Protein AF-A0A965EVU0-F1 (afdb_monomer)

Structure (mmCIF, N/CA/C/O backbone):
data_AF-A0A965EVU0-F1
#
_entry.id   AF-A0A965EVU0-F1
#
loop_
_atom_site.group_PDB
_atom_site.id
_atom_site.type_symbol
_atom_site.label_atom_id
_atom_site.label_alt_id
_atom_site.label_comp_id
_atom_site.label_asym_id
_atom_site.label_entity_id
_atom_site.label_seq_id
_atom_site.pdbx_PDB_ins_code
_atom_site.Cartn_x
_atom_site.Cartn_y
_atom_site.Cartn_z
_atom_site.occupancy
_atom_site.B_iso_or_equiv
_atom_site.auth_seq_id
_atom_site.auth_comp_id
_atom_site.auth_asym_id
_atom_site.auth_atom_id
_atom_site.pdbx_PDB_model_num
ATOM 1 N N . MET A 1 1 ? 8.680 0.358 -25.147 1.00 57.09 1 MET A N 1
ATOM 2 C CA . MET A 1 1 ? 9.319 0.702 -23.858 1.00 57.09 1 MET A CA 1
ATOM 3 C C . MET A 1 1 ? 8.740 1.937 -23.162 1.00 57.09 1 MET A C 1
ATOM 5 O O . MET A 1 1 ? 8.337 1.799 -22.020 1.00 57.09 1 MET A O 1
ATOM 9 N N . GLY A 1 2 ? 8.671 3.138 -23.761 1.00 71.25 2 GLY A N 1
ATOM 10 C CA . GLY A 1 2 ? 8.179 4.331 -23.032 1.00 71.25 2 GLY A CA 1
ATOM 11 C C . GLY A 1 2 ? 6.674 4.339 -22.702 1.00 71.25 2 GLY A C 1
ATOM 12 O O . GLY A 1 2 ? 6.294 4.739 -21.607 1.00 71.25 2 GLY A O 1
ATOM 13 N N . LYS A 1 3 ? 5.829 3.875 -23.633 1.00 76.81 3 LYS A N 1
ATOM 14 C CA . LYS A 1 3 ? 4.361 3.873 -23.483 1.00 76.81 3 LYS A CA 1
ATOM 15 C C . LYS A 1 3 ? 3.854 2.788 -22.531 1.00 76.81 3 LYS A C 1
ATOM 17 O O . LYS A 1 3 ? 3.084 3.097 -21.637 1.00 76.81 3 LYS A O 1
ATOM 22 N N . GLU A 1 4 ? 4.369 1.565 -22.648 1.00 78.50 4 GLU A N 1
ATOM 23 C CA . GLU A 1 4 ? 4.006 0.447 -21.756 1.00 78.50 4 GLU A CA 1
ATOM 24 C C . GLU A 1 4 ? 4.299 0.787 -20.287 1.00 78.50 4 GLU A C 1
ATOM 26 O O . GLU A 1 4 ? 3.474 0.559 -19.410 1.00 78.50 4 GLU A O 1
ATOM 31 N N . LYS A 1 5 ? 5.436 1.445 -20.013 1.00 81.38 5 LYS A N 1
ATOM 32 C CA . LYS A 1 5 ? 5.774 1.918 -18.664 1.00 81.38 5 LYS A CA 1
ATOM 33 C C . LYS A 1 5 ? 4.815 3.003 -18.160 1.00 81.38 5 LYS A C 1
ATOM 35 O O . LYS A 1 5 ? 4.541 3.069 -16.967 1.00 81.38 5 LYS A O 1
ATOM 40 N N . GLN A 1 6 ? 4.331 3.882 -19.038 1.00 86.69 6 GLN A N 1
ATOM 41 C CA . GLN A 1 6 ? 3.345 4.900 -18.665 1.00 86.69 6 GLN A CA 1
ATOM 42 C C . GLN A 1 6 ? 1.997 4.265 -18.332 1.00 86.69 6 GLN A C 1
ATOM 4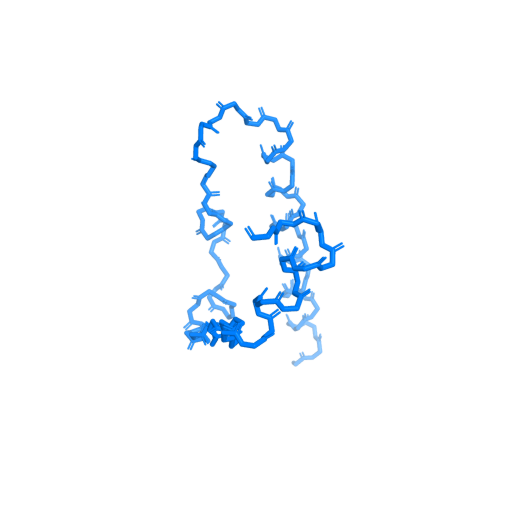4 O O . GLN A 1 6 ? 1.431 4.583 -17.293 1.00 86.69 6 GLN A O 1
ATOM 49 N N . GLU A 1 7 ? 1.528 3.337 -19.162 1.00 87.50 7 GLU A N 1
ATOM 50 C CA . GLU A 1 7 ? 0.279 2.608 -18.934 1.00 87.50 7 GLU A CA 1
ATOM 51 C C . GLU A 1 7 ? 0.332 1.822 -17.622 1.00 87.50 7 GLU A C 1
ATOM 53 O O . GLU A 1 7 ? -0.577 1.948 -16.804 1.00 87.50 7 GLU A O 1
ATOM 58 N N . LEU A 1 8 ? 1.432 1.110 -17.356 1.00 87.19 8 LEU A N 1
ATOM 59 C CA . LEU A 1 8 ? 1.632 0.398 -16.092 1.00 87.19 8 LEU A CA 1
ATOM 60 C C . LEU A 1 8 ? 1.525 1.331 -14.873 1.00 87.19 8 LEU A C 1
ATOM 62 O O . LEU A 1 8 ? 0.871 1.006 -13.881 1.00 87.19 8 LEU A O 1
ATOM 66 N N . ASN A 1 9 ? 2.125 2.522 -14.957 1.00 88.44 9 ASN A N 1
ATOM 67 C CA . ASN A 1 9 ? 2.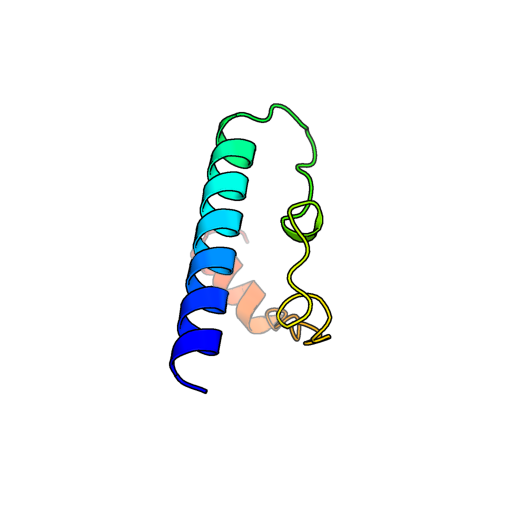052 3.519 -13.889 1.00 88.44 9 ASN A CA 1
ATOM 68 C C . ASN A 1 9 ? 0.627 4.050 -13.681 1.00 88.44 9 ASN A C 1
ATOM 70 O O . ASN A 1 9 ? 0.236 4.299 -12.541 1.00 88.44 9 ASN A O 1
ATOM 74 N N . GLU A 1 10 ? -0.155 4.229 -14.749 1.00 92.94 10 GLU A N 1
ATOM 75 C CA . GLU A 1 10 ? -1.558 4.644 -14.632 1.00 92.94 10 GLU A CA 1
ATOM 76 C C . GLU A 1 10 ? -2.432 3.550 -14.012 1.00 92.94 10 GLU A C 1
ATOM 78 O O . GLU A 1 10 ? -3.273 3.838 -13.153 1.00 92.94 10 GLU A O 1
ATOM 83 N N . TRP A 1 11 ? -2.190 2.286 -14.363 1.00 91.25 11 TRP A N 1
ATOM 84 C CA . TRP A 1 11 ? -2.857 1.148 -13.729 1.00 91.25 11 TRP A CA 1
ATOM 85 C C . TRP A 1 11 ? -2.530 1.063 -12.234 1.00 91.25 11 TRP A C 1
ATOM 87 O O . TRP A 1 11 ? -3.440 0.942 -11.409 1.00 91.25 11 TRP A O 1
ATOM 97 N N . ALA A 1 12 ? -1.259 1.237 -11.864 1.00 91.00 12 ALA A N 1
ATOM 98 C CA . ALA A 1 12 ? -0.828 1.283 -10.469 1.00 91.00 12 ALA A CA 1
ATOM 99 C C . ALA A 1 12 ? -1.470 2.450 -9.695 1.00 91.00 12 ALA A C 1
ATOM 101 O O . ALA A 1 12 ? -1.976 2.262 -8.586 1.00 91.00 12 ALA A O 1
ATOM 102 N N . ARG A 1 13 ? -1.513 3.653 -10.288 1.00 92.81 13 ARG A N 1
ATOM 103 C CA . ARG A 1 13 ? -2.186 4.826 -9.701 1.00 92.81 13 ARG A CA 1
ATOM 104 C C . ARG A 1 13 ? -3.672 4.573 -9.467 1.00 92.81 13 ARG A C 1
ATOM 106 O O . ARG A 1 13 ? -4.178 4.864 -8.384 1.00 92.81 13 ARG A O 1
ATOM 113 N N . THR A 1 14 ? -4.353 4.008 -10.459 1.00 94.88 14 THR A N 1
ATOM 114 C CA . THR A 1 14 ? -5.786 3.700 -10.387 1.00 94.88 14 THR A CA 1
ATOM 115 C C . THR A 1 14 ? -6.077 2.687 -9.280 1.00 94.88 14 THR A C 1
ATOM 117 O O . THR A 1 14 ? -6.988 2.897 -8.476 1.00 94.88 14 THR A O 1
ATOM 120 N N . ARG A 1 15 ? -5.260 1.631 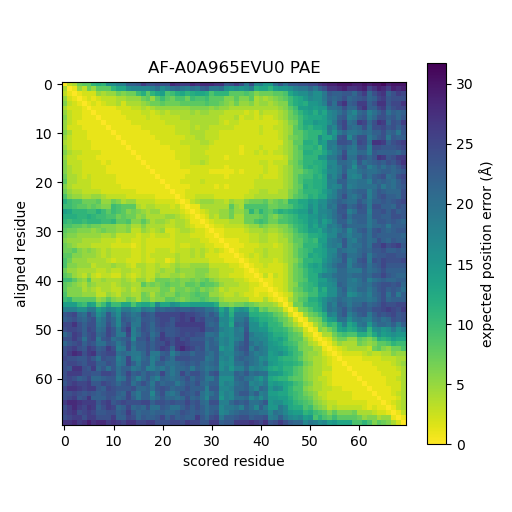-9.171 1.00 94.38 15 ARG A N 1
ATOM 121 C CA . ARG A 1 15 ? -5.352 0.638 -8.091 1.00 94.38 15 ARG A CA 1
ATOM 122 C C . ARG A 1 15 ? -5.164 1.266 -6.711 1.00 94.38 15 ARG A C 1
ATOM 124 O O . ARG A 1 15 ? -5.963 1.009 -5.814 1.00 94.38 15 ARG A O 1
ATOM 131 N N . ASN A 1 16 ? -4.154 2.120 -6.552 1.00 93.38 16 ASN A N 1
ATOM 132 C CA . ASN A 1 16 ? -3.896 2.819 -5.292 1.00 93.38 16 ASN A CA 1
ATOM 133 C C . ASN A 1 16 ? -5.070 3.717 -4.891 1.00 93.38 16 ASN A C 1
ATOM 135 O O . ASN A 1 16 ? -5.475 3.716 -3.730 1.00 93.38 16 ASN A O 1
ATOM 139 N N . LEU A 1 17 ? -5.651 4.448 -5.845 1.00 94.31 17 LEU A N 1
ATOM 140 C CA . LEU A 1 17 ? -6.813 5.294 -5.584 1.00 94.31 17 LEU A CA 1
ATOM 141 C C . LEU A 1 17 ? -8.019 4.464 -5.124 1.00 94.31 17 LEU A C 1
ATOM 143 O O . LEU A 1 17 ? -8.647 4.802 -4.122 1.00 94.31 17 LEU A O 1
ATOM 147 N N . ALA A 1 18 ? -8.307 3.353 -5.806 1.00 93.62 18 ALA A N 1
ATOM 148 C CA . ALA A 1 18 ? -9.377 2.438 -5.415 1.00 93.62 18 ALA A CA 1
ATOM 149 C C . ALA A 1 18 ? -9.155 1.863 -4.005 1.00 93.62 18 ALA A C 1
ATOM 151 O O . ALA A 1 18 ? -10.092 1.793 -3.209 1.00 93.62 18 ALA A O 1
ATOM 152 N N . TYR A 1 19 ? -7.911 1.512 -3.672 1.00 94.50 19 TYR A N 1
ATOM 153 C CA . TYR A 1 19 ? -7.558 0.996 -2.354 1.00 94.50 19 TYR A CA 1
ATOM 154 C C . TYR A 1 19 ? -7.724 2.044 -1.245 1.00 94.50 19 TYR A C 1
ATOM 156 O O . TYR A 1 19 ? -8.280 1.737 -0.194 1.00 94.50 19 TYR A O 1
ATOM 164 N N . ILE A 1 20 ? -7.331 3.299 -1.489 1.00 93.06 20 ILE A N 1
ATOM 165 C CA . ILE A 1 20 ? -7.538 4.411 -0.546 1.00 93.06 20 ILE A CA 1
ATOM 166 C C . ILE A 1 20 ? -9.031 4.638 -0.289 1.00 93.06 20 ILE A C 1
ATOM 168 O O . ILE A 1 20 ? -9.437 4.799 0.860 1.00 93.06 20 ILE A O 1
ATOM 172 N N . VAL A 1 21 ? -9.855 4.622 -1.342 1.00 93.88 21 VAL A N 1
ATOM 173 C CA . VAL A 1 21 ? -11.316 4.756 -1.220 1.00 93.88 21 VAL A CA 1
ATOM 174 C C . VAL A 1 21 ? -11.917 3.591 -0.430 1.00 93.88 21 VAL A C 1
ATOM 176 O O . VAL A 1 21 ? -12.811 3.790 0.389 1.00 93.88 21 VAL A O 1
ATOM 179 N N . TYR A 1 22 ? -11.420 2.373 -0.629 1.00 94.25 22 TYR A N 1
ATOM 180 C CA . TYR A 1 22 ? -11.835 1.224 0.171 1.00 94.25 22 TYR A CA 1
ATOM 181 C C . TYR A 1 22 ? -11.442 1.379 1.644 1.00 94.25 22 TYR A C 1
ATOM 183 O O . TYR A 1 22 ? -12.293 1.219 2.514 1.00 94.25 22 TYR A O 1
ATOM 191 N N . LEU A 1 23 ? -10.194 1.753 1.943 1.00 92.81 23 LEU A N 1
ATOM 192 C CA . LEU A 1 23 ? -9.740 1.955 3.322 1.00 92.81 23 LEU A CA 1
ATOM 193 C C . LEU A 1 23 ? -10.504 3.072 4.040 1.00 92.81 23 LEU A C 1
ATOM 195 O O . LEU A 1 23 ? -10.731 2.973 5.242 1.00 92.81 23 LEU A O 1
ATOM 199 N N . SER A 1 24 ? -10.922 4.116 3.322 1.00 91.38 24 SER A N 1
ATOM 200 C CA . SER A 1 24 ? -11.700 5.215 3.903 1.00 91.38 24 SER A CA 1
ATOM 201 C C . 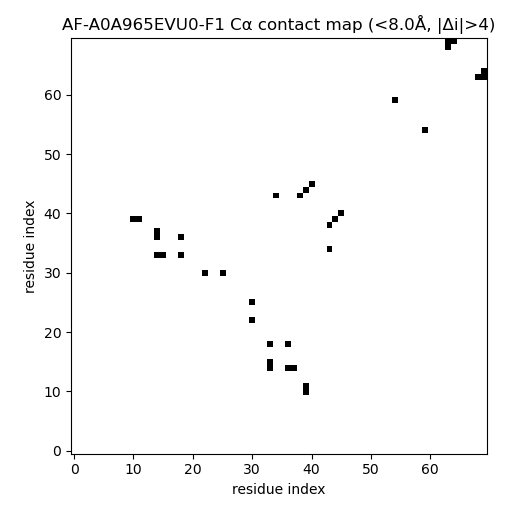SER A 1 24 ? -13.180 4.886 4.116 1.00 91.38 24 SER A C 1
ATOM 203 O O . SER A 1 24 ? -13.856 5.606 4.849 1.00 91.38 24 SER A O 1
ATOM 205 N N . SER A 1 25 ? -13.689 3.816 3.496 1.00 89.56 25 SER A N 1
ATOM 206 C CA . SER A 1 25 ? -15.104 3.424 3.553 1.00 89.56 25 SER A CA 1
ATOM 207 C C . SER A 1 25 ? -15.364 2.091 4.258 1.00 89.56 25 SER A C 1
ATOM 209 O O . SER A 1 25 ? -16.507 1.802 4.615 1.00 89.56 25 SER A O 1
ATOM 211 N N . THR A 1 26 ? -14.335 1.271 4.479 1.00 89.38 26 THR A N 1
ATOM 212 C CA . THR A 1 26 ? -14.480 -0.050 5.093 1.00 89.38 26 THR A CA 1
ATOM 213 C C . THR A 1 26 ? -14.620 0.026 6.615 1.00 89.38 26 THR A C 1
ATOM 215 O O . THR A 1 26 ? -13.914 0.769 7.291 1.00 89.38 26 THR A O 1
ATOM 218 N N . ALA A 1 27 ? -15.515 -0.796 7.167 1.00 89.38 27 ALA A N 1
ATOM 219 C CA . ALA A 1 27 ? -15.643 -1.040 8.607 1.00 89.38 27 ALA A CA 1
ATOM 220 C C . ALA A 1 27 ? -15.028 -2.393 9.025 1.00 89.38 27 ALA A C 1
ATOM 222 O O . ALA A 1 27 ? -15.258 -2.880 10.135 1.00 89.38 27 ALA A O 1
ATOM 223 N N . GLU A 1 28 ? -14.284 -3.045 8.125 1.00 89.50 28 GLU A N 1
ATOM 224 C CA . GLU A 1 28 ? -13.637 -4.328 8.396 1.00 89.50 28 GLU A CA 1
ATOM 225 C C . GLU A 1 28 ? -12.548 -4.175 9.473 1.00 89.50 28 GLU A C 1
ATOM 227 O O . GLU A 1 28 ? -11.675 -3.315 9.378 1.00 89.50 28 GLU A O 1
ATOM 232 N N . LYS A 1 29 ? -12.567 -5.046 10.495 1.00 85.19 29 LYS A N 1
ATOM 233 C CA . LYS A 1 29 ? -11.552 -5.058 11.573 1.00 85.19 29 LYS A CA 1
ATOM 234 C C . LYS A 1 29 ? -10.132 -5.295 11.051 1.00 85.19 29 LYS A C 1
ATOM 236 O O . LYS A 1 29 ? -9.171 -4.814 11.640 1.00 85.19 29 LYS A O 1
ATOM 241 N N . THR A 1 30 ? -10.018 -6.053 9.967 1.00 89.81 30 THR A N 1
ATOM 242 C CA . THR A 1 30 ? -8.776 -6.326 9.240 1.00 89.81 30 THR A CA 1
ATOM 243 C C . THR A 1 30 ? -9.042 -6.068 7.766 1.00 89.81 30 THR A C 1
ATOM 245 O O . THR A 1 30 ? -9.607 -6.945 7.108 1.00 89.81 30 THR A O 1
ATOM 248 N N . PRO A 1 31 ? -8.686 -4.876 7.264 1.00 90.50 31 PRO A N 1
ATOM 249 C CA . PRO A 1 31 ? -8.847 -4.545 5.860 1.00 90.50 31 PRO A CA 1
ATOM 250 C C . PRO A 1 31 ? -8.084 -5.522 4.964 1.00 90.50 31 PRO A C 1
ATOM 252 O O . PRO A 1 31 ? -6.998 -5.998 5.307 1.00 90.50 31 PRO A O 1
ATOM 255 N N . LYS A 1 32 ? -8.652 -5.808 3.795 1.00 91.12 32 LYS A N 1
ATOM 25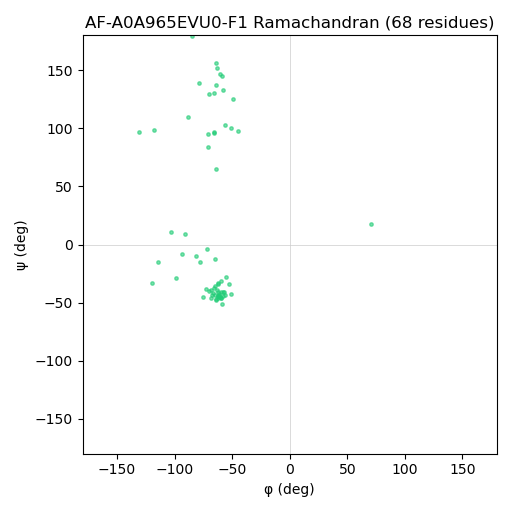6 C CA . LYS A 1 32 ? -8.010 -6.597 2.744 1.00 91.12 32 LYS A CA 1
ATOM 257 C C . LYS A 1 32 ? -6.726 -5.913 2.286 1.00 91.12 32 LYS A C 1
ATOM 259 O O . LYS A 1 32 ? -6.658 -4.692 2.230 1.00 91.12 32 LYS A O 1
ATOM 264 N N . SER A 1 33 ? -5.731 -6.713 1.913 1.00 90.19 33 SER A N 1
ATOM 265 C CA . SER A 1 33 ? -4.505 -6.213 1.285 1.00 90.19 33 SER A CA 1
ATOM 266 C C . SER A 1 33 ? -4.805 -5.559 -0.066 1.00 90.19 33 SER A C 1
ATOM 268 O O . SER A 1 33 ? -5.723 -5.980 -0.772 1.00 90.19 33 SER A O 1
ATOM 270 N N . ILE A 1 34 ? -3.972 -4.600 -0.476 1.00 89.19 34 ILE A N 1
ATOM 271 C CA . ILE A 1 34 ? -4.005 -4.025 -1.827 1.00 89.19 34 ILE A CA 1
ATOM 272 C C . ILE A 1 34 ? -3.868 -5.094 -2.923 1.00 89.19 34 ILE A C 1
ATOM 274 O O . ILE A 1 34 ? -4.440 -4.939 -3.996 1.00 89.19 34 ILE A O 1
ATOM 278 N N . LYS A 1 35 ? -3.203 -6.222 -2.629 1.00 87.06 35 LYS A N 1
ATOM 279 C CA . LYS A 1 35 ? -3.091 -7.378 -3.537 1.00 87.06 35 LYS A CA 1
ATOM 280 C C . LYS A 1 35 ? -4.434 -8.072 -3.822 1.00 87.06 35 LYS A C 1
ATOM 282 O O . LYS A 1 35 ? -4.515 -8.897 -4.717 1.00 87.06 35 LYS A O 1
ATOM 287 N N . ALA A 1 36 ? -5.488 -7.765 -3.060 1.00 88.25 36 ALA A N 1
ATOM 288 C CA . ALA A 1 36 ? -6.844 -8.239 -3.343 1.00 88.25 36 ALA A CA 1
ATOM 289 C C . ALA A 1 36 ? -7.566 -7.393 -4.411 1.00 88.25 36 ALA A C 1
ATOM 291 O O . ALA A 1 36 ? -8.658 -7.760 -4.845 1.00 88.25 36 ALA A O 1
ATOM 292 N N . PHE A 1 37 ? -6.993 -6.247 -4.793 1.00 88.62 37 PHE A N 1
ATOM 293 C CA . PHE A 1 37 ? -7.454 -5.427 -5.912 1.00 88.62 37 PHE A CA 1
ATOM 294 C C . PHE A 1 37 ? -6.836 -5.952 -7.211 1.00 88.62 37 PHE A C 1
ATOM 296 O O . PHE A 1 37 ? -6.115 -6.943 -7.204 1.00 88.62 37 PHE A O 1
ATOM 303 N N . TRP A 1 38 ? -7.164 -5.319 -8.339 1.00 88.06 38 TRP A N 1
ATOM 304 C CA . TRP A 1 38 ? -6.779 -5.808 -9.662 1.00 88.06 38 TRP A CA 1
ATOM 305 C C . TRP A 1 38 ? -5.286 -6.167 -9.749 1.00 88.06 38 TRP A C 1
ATOM 307 O O . TRP A 1 38 ? -4.424 -5.337 -9.433 1.00 88.06 38 TRP A O 1
ATOM 317 N N . HIS A 1 39 ? -5.019 -7.407 -10.167 1.00 87.12 39 HIS A N 1
ATOM 318 C CA . HIS A 1 39 ? -3.673 -7.968 -10.275 1.00 87.12 39 HIS A CA 1
ATOM 319 C C . HIS A 1 39 ? -2.917 -7.302 -11.424 1.00 87.12 39 HIS A C 1
ATOM 321 O O . HIS A 1 39 ? -3.439 -7.201 -12.538 1.00 87.12 39 HIS A O 1
ATOM 327 N N . ILE A 1 40 ? -1.703 -6.839 -11.146 1.00 87.44 40 ILE A N 1
ATOM 328 C CA . ILE A 1 40 ? -0.766 -6.262 -12.109 1.00 87.44 40 ILE A CA 1
ATOM 329 C C . ILE A 1 40 ? 0.470 -7.170 -12.104 1.00 87.44 40 ILE A C 1
ATOM 331 O O . ILE A 1 40 ? 1.305 -7.019 -11.211 1.00 87.44 40 ILE A O 1
ATOM 335 N N . PRO A 1 41 ? 0.598 -8.108 -13.064 1.00 84.31 41 PRO A N 1
ATOM 336 C CA . PRO A 1 41 ? 1.662 -9.116 -13.072 1.00 84.31 41 PRO A CA 1
ATOM 337 C C . PRO A 1 41 ? 3.070 -8.538 -12.894 1.00 84.31 41 PRO A C 1
ATOM 339 O O . PRO A 1 41 ? 3.851 -9.016 -12.080 1.00 84.31 41 PRO A O 1
ATOM 342 N N . GLU A 1 42 ? 3.376 -7.430 -13.567 1.00 83.31 42 GLU A N 1
ATOM 343 C CA . GLU A 1 42 ? 4.680 -6.762 -13.506 1.00 83.31 42 GLU A CA 1
ATOM 344 C C . GLU A 1 42 ? 4.961 -6.046 -12.176 1.00 83.31 42 GLU A C 1
ATOM 346 O O . GLU A 1 42 ? 6.031 -5.471 -12.019 1.00 83.31 42 GLU A O 1
ATOM 351 N N . LEU A 1 43 ? 4.015 -6.016 -11.239 1.00 79.12 43 LEU A N 1
ATOM 352 C CA . LEU A 1 43 ? 4.197 -5.452 -9.897 1.00 79.12 43 LEU A CA 1
ATOM 353 C C . LEU A 1 43 ? 3.972 -6.491 -8.801 1.00 79.12 43 LEU A C 1
ATOM 355 O O . LEU A 1 43 ? 4.590 -6.411 -7.747 1.00 79.12 43 LEU A O 1
ATOM 359 N N . ASP A 1 44 ? 3.063 -7.433 -9.033 1.00 81.88 44 ASP A N 1
ATOM 360 C CA . ASP A 1 44 ? 2.579 -8.352 -8.010 1.00 81.88 44 ASP A CA 1
ATOM 361 C C . ASP A 1 44 ? 3.269 -9.720 -8.075 1.00 81.88 44 ASP A C 1
ATOM 363 O O . ASP A 1 44 ? 3.402 -10.364 -7.033 1.00 81.88 44 ASP A O 1
ATOM 367 N N . ASP A 1 45 ? 3.716 -10.137 -9.269 1.00 82.94 45 ASP A N 1
ATOM 368 C CA . ASP A 1 45 ? 4.460 -11.387 -9.492 1.00 82.94 45 ASP A CA 1
ATOM 369 C C . ASP A 1 45 ? 5.978 -11.170 -9.440 1.00 82.94 45 ASP A C 1
ATOM 371 O O . ASP A 1 45 ? 6.752 -12.129 -9.429 1.00 82.94 45 ASP A O 1
ATOM 375 N N . ILE A 1 46 ? 6.421 -9.909 -9.374 1.00 74.88 46 ILE A N 1
ATOM 376 C CA . ILE A 1 46 ? 7.767 -9.606 -8.906 1.00 74.88 46 ILE A CA 1
ATOM 377 C C . ILE A 1 46 ? 7.748 -9.884 -7.403 1.00 74.88 46 ILE A C 1
ATOM 379 O O . ILE A 1 46 ? 7.341 -9.042 -6.605 1.00 74.88 46 ILE A O 1
ATOM 383 N N . GLU A 1 47 ? 8.166 -11.090 -7.018 1.00 57.81 47 GLU A N 1
ATOM 384 C CA . GLU A 1 47 ? 8.593 -11.405 -5.655 1.00 57.81 47 GLU A CA 1
ATOM 385 C C . GLU A 1 47 ? 9.848 -10.577 -5.320 1.00 57.81 47 GLU A C 1
ATOM 387 O O . GLU A 1 47 ? 10.934 -11.099 -5.094 1.00 57.81 47 GLU A O 1
ATOM 392 N N . GLU A 1 48 ? 9.727 -9.250 -5.269 1.00 56.97 48 GLU A N 1
ATOM 393 C CA . GLU A 1 48 ? 10.457 -8.530 -4.246 1.00 56.97 48 GLU A CA 1
ATOM 394 C C . GLU A 1 48 ? 9.802 -9.013 -2.951 1.00 56.97 48 GLU A C 1
ATOM 396 O O . GLU A 1 48 ? 8.729 -8.554 -2.551 1.00 56.97 48 GLU A O 1
ATOM 401 N N . GLU A 1 49 ? 10.409 -10.025 -2.318 1.00 53.66 49 GLU A N 1
ATOM 402 C CA . GLU A 1 49 ? 10.423 -10.056 -0.864 1.00 53.66 49 GLU A CA 1
ATOM 403 C C . GLU A 1 49 ? 10.782 -8.625 -0.471 1.00 53.66 49 GLU A C 1
ATOM 405 O O . GLU A 1 49 ? 11.942 -8.235 -0.584 1.00 53.66 49 GLU A O 1
ATOM 410 N N . GLU A 1 50 ? 9.779 -7.797 -0.146 1.00 50.94 50 GLU A N 1
ATOM 411 C CA . GLU A 1 50 ? 10.009 -6.544 0.553 1.00 50.94 50 GLU A CA 1
ATOM 412 C C . GLU A 1 50 ? 10.855 -6.975 1.737 1.00 50.94 50 GLU A C 1
ATOM 414 O O . GLU A 1 50 ? 10.337 -7.609 2.663 1.00 50.94 50 GLU A O 1
ATOM 419 N N . GLU A 1 51 ? 12.170 -6.765 1.637 1.00 50.00 51 GLU A N 1
ATOM 420 C CA . GLU A 1 51 ? 13.106 -7.074 2.692 1.00 50.00 51 GLU A CA 1
ATOM 421 C C . GLU A 1 51 ? 12.551 -6.292 3.864 1.00 50.00 51 GLU A C 1
ATOM 423 O O . GLU A 1 51 ? 12.570 -5.059 3.873 1.00 50.00 51 GLU A O 1
ATOM 428 N N . LYS A 1 52 ? 11.881 -6.994 4.781 1.00 54.50 52 LYS A N 1
ATOM 429 C CA . LYS A 1 52 ? 11.254 -6.351 5.920 1.00 54.50 52 LYS A CA 1
ATOM 430 C C . LYS A 1 52 ? 12.422 -5.806 6.708 1.00 54.50 52 LYS A C 1
ATOM 432 O O . LYS A 1 52 ? 13.069 -6.547 7.443 1.00 54.50 52 LYS A O 1
ATOM 437 N N . VAL A 1 53 ? 12.725 -4.527 6.505 1.00 61.00 53 VAL A N 1
ATOM 438 C CA . VAL A 1 53 ? 13.758 -3.824 7.248 1.00 61.00 53 VAL A CA 1
ATOM 439 C C . VAL A 1 53 ? 13.201 -3.663 8.651 1.00 61.00 53 VAL A C 1
ATOM 441 O O . VAL A 1 53 ? 12.554 -2.674 8.996 1.00 61.00 53 VAL A O 1
ATOM 444 N N . TYR A 1 54 ? 13.371 -4.709 9.450 1.00 75.88 54 TYR A N 1
ATOM 445 C CA . TYR A 1 54 ? 13.071 -4.665 10.861 1.00 75.88 54 TYR A CA 1
ATOM 446 C C . TYR A 1 54 ? 14.017 -3.652 11.501 1.00 75.88 54 TYR A C 1
ATOM 448 O O . TYR A 1 54 ? 15.209 -3.602 11.192 1.00 75.88 54 TYR A O 1
ATOM 456 N N . LEU A 1 55 ? 13.475 -2.834 12.401 1.00 80.12 55 LEU A N 1
ATOM 457 C CA . LEU A 1 55 ? 14.306 -2.011 13.267 1.00 80.12 55 LEU A CA 1
ATOM 458 C C . LEU A 1 55 ? 15.231 -2.942 14.049 1.00 80.12 55 LEU A C 1
ATOM 460 O O . LEU A 1 55 ? 14.775 -3.931 14.624 1.00 80.12 55 LEU A O 1
ATOM 464 N N . THR A 1 56 ? 16.516 -2.610 14.108 1.00 85.81 56 THR A N 1
ATOM 465 C CA . THR A 1 56 ? 17.405 -3.261 15.069 1.00 85.81 56 THR A CA 1
ATOM 466 C C . THR A 1 56 ? 16.959 -2.915 16.490 1.00 85.81 56 THR A C 1
ATOM 468 O O . THR A 1 56 ? 16.342 -1.869 16.718 1.00 85.81 56 THR A O 1
ATOM 471 N N . ASP A 1 57 ? 17.306 -3.748 17.472 1.00 85.81 57 ASP A N 1
ATOM 472 C CA . ASP A 1 57 ? 16.947 -3.517 18.880 1.00 85.81 57 ASP A CA 1
ATOM 473 C C . ASP A 1 57 ? 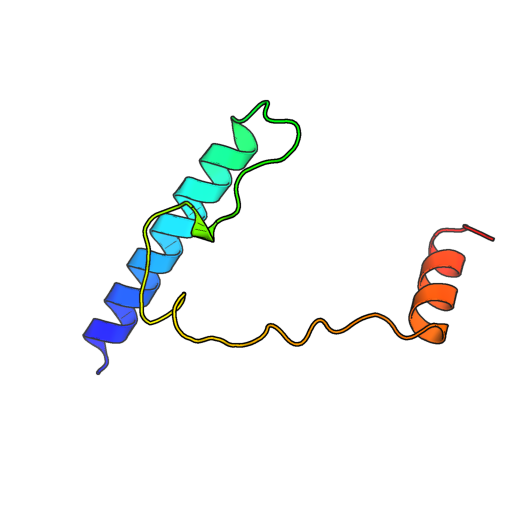17.363 -2.125 19.380 1.00 85.81 57 ASP A C 1
ATOM 475 O O . ASP A 1 57 ? 16.663 -1.493 20.173 1.00 85.81 57 ASP A O 1
ATOM 479 N N . ASP A 1 58 ? 18.483 -1.606 18.877 1.00 87.50 58 ASP A N 1
ATOM 480 C CA . ASP A 1 58 ? 18.973 -0.272 19.212 1.00 87.50 58 ASP A CA 1
ATOM 481 C C . ASP A 1 58 ? 18.141 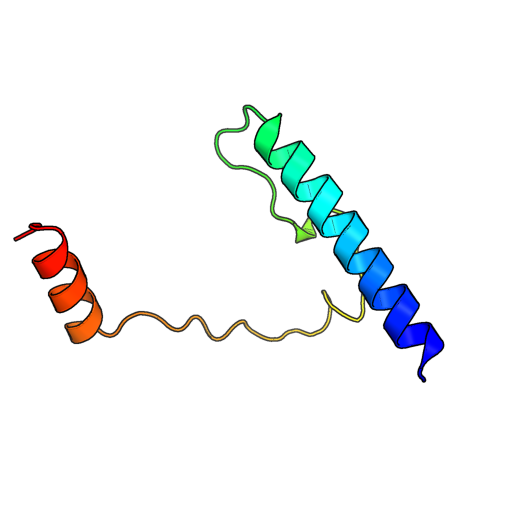0.844 18.579 1.00 87.50 58 ASP A C 1
ATOM 483 O O . ASP A 1 58 ? 17.924 1.888 19.203 1.00 87.50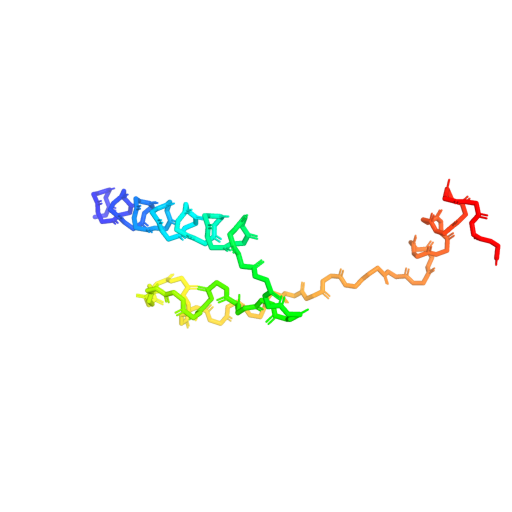 58 ASP A O 1
ATOM 487 N N . GLN A 1 59 ? 17.676 0.652 17.342 1.00 84.81 59 GLN A N 1
ATOM 488 C CA . GLN A 1 59 ? 16.769 1.594 16.690 1.00 84.81 59 GLN A CA 1
ATOM 489 C C . GLN A 1 59 ? 15.412 1.587 17.394 1.00 84.81 59 GLN A C 1
ATOM 491 O O . GLN A 1 59 ? 14.887 2.652 17.721 1.00 84.81 59 GLN A O 1
ATOM 496 N N . LEU A 1 60 ? 14.901 0.402 17.731 1.00 87.06 60 LEU A N 1
ATOM 497 C CA . LEU A 1 60 ? 13.666 0.243 18.484 1.00 87.06 60 LEU A CA 1
ATOM 498 C C . LEU A 1 60 ? 13.756 0.942 19.850 1.00 87.06 60 LEU A C 1
ATOM 500 O O . LEU A 1 60 ? 12.929 1.803 20.147 1.00 87.06 60 LEU A O 1
ATOM 504 N N . LYS A 1 61 ? 14.805 0.688 20.642 1.00 88.06 61 LYS A N 1
ATOM 505 C CA . LYS A 1 61 ? 15.016 1.356 21.942 1.00 88.06 61 LYS A CA 1
ATOM 506 C C . LYS A 1 61 ? 15.076 2.880 21.830 1.00 88.06 61 LYS A C 1
ATOM 508 O O . LYS A 1 61 ? 14.507 3.574 22.671 1.00 88.06 61 LYS A O 1
ATOM 513 N N . ARG A 1 62 ? 15.735 3.425 20.800 1.00 88.12 62 ARG A N 1
ATOM 514 C CA . ARG A 1 62 ? 15.769 4.883 20.572 1.00 88.12 62 ARG A CA 1
ATOM 515 C C . ARG A 1 62 ? 14.389 5.435 20.249 1.00 88.12 62 ARG A C 1
ATOM 517 O O . ARG A 1 62 ? 14.029 6.476 20.788 1.00 88.12 62 ARG A O 1
ATOM 524 N N . THR A 1 63 ? 13.623 4.748 19.403 1.00 85.19 63 THR A N 1
ATOM 525 C CA . THR A 1 63 ? 12.259 5.176 19.069 1.00 85.19 63 THR A CA 1
ATOM 526 C C . THR A 1 63 ? 11.346 5.136 20.291 1.00 85.19 63 THR A C 1
ATOM 528 O O . THR A 1 63 ? 10.707 6.139 20.587 1.00 85.19 63 THR A O 1
ATOM 531 N N . LEU A 1 64 ? 11.363 4.054 21.073 1.00 86.75 64 LEU A N 1
ATOM 532 C CA . LEU A 1 64 ? 10.581 3.943 22.309 1.00 86.75 64 LEU A CA 1
ATOM 533 C C . LEU A 1 64 ? 10.927 5.062 23.300 1.00 86.75 64 LEU A C 1
ATOM 535 O O . LEU A 1 64 ? 10.030 5.740 23.800 1.00 86.75 64 LEU A O 1
ATOM 539 N N . LYS A 1 65 ? 12.223 5.351 23.474 1.00 86.62 65 LYS A N 1
ATOM 540 C CA . LYS A 1 65 ? 12.695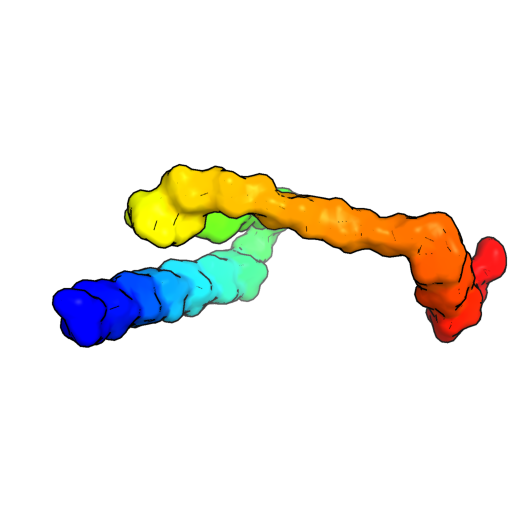 6.460 24.312 1.00 86.62 65 LYS A CA 1
ATOM 541 C C . LYS A 1 65 ? 12.231 7.831 23.809 1.00 86.62 65 LYS A C 1
ATOM 543 O O . LYS A 1 65 ? 11.865 8.674 24.623 1.00 86.62 65 LYS A O 1
ATOM 548 N N . LEU A 1 66 ? 12.239 8.070 22.493 1.00 86.44 66 LEU A N 1
ATOM 549 C CA . LEU A 1 66 ? 11.747 9.322 21.895 1.00 86.44 66 LEU A CA 1
ATOM 550 C C . LEU A 1 66 ? 10.251 9.538 22.156 1.00 86.44 66 LEU A C 1
ATOM 552 O O . LEU A 1 66 ? 9.831 10.673 22.360 1.00 86.44 66 LEU A O 1
ATOM 556 N N . TYR A 1 67 ? 9.470 8.459 22.194 1.00 88.25 67 TYR A N 1
ATOM 557 C CA . TYR A 1 67 ? 8.037 8.497 22.493 1.00 88.25 67 TYR A CA 1
ATOM 558 C C . TYR A 1 67 ? 7.712 8.338 23.989 1.00 88.25 67 TYR A C 1
ATOM 560 O O . TYR A 1 67 ? 6.544 8.214 24.350 1.00 88.25 67 TYR A O 1
ATOM 568 N N . GLY A 1 68 ? 8.718 8.375 24.871 1.00 81.50 68 GLY A N 1
ATOM 569 C CA . GLY A 1 68 ? 8.523 8.344 26.324 1.00 81.50 68 GLY A CA 1
ATOM 570 C C . GLY A 1 68 ? 8.045 6.998 26.874 1.00 81.50 68 GLY A C 1
ATOM 571 O O . GLY A 1 68 ? 7.546 6.944 27.998 1.00 81.50 68 GLY A O 1
ATOM 572 N N . VAL A 1 69 ? 8.192 5.922 26.100 1.00 68.81 69 VAL A N 1
ATOM 573 C CA . VAL A 1 69 ? 7.938 4.552 26.551 1.00 68.81 69 VAL A CA 1
ATOM 574 C C . VAL A 1 69 ? 9.241 4.027 27.155 1.00 68.81 69 VAL A C 1
ATOM 576 O O . VAL A 1 69 ? 10.224 3.845 26.434 1.00 68.81 69 VAL A O 1
ATOM 579 N N . ASN A 1 70 ? 9.258 3.862 28.480 1.00 60.03 70 ASN A N 1
ATOM 580 C CA . ASN A 1 70 ? 10.386 3.293 29.228 1.00 60.03 70 ASN A CA 1
ATOM 581 C C . ASN A 1 70 ? 10.335 1.766 29.248 1.00 60.03 70 ASN A C 1
ATOM 583 O O . ASN A 1 70 ? 9.228 1.230 29.478 1.00 60.03 70 ASN A O 1
#

Solvent-accessible surface area (backbone atoms only — not comparable to full-atom values): 4525 Å² total; per-residue (Å²): 114,76,64,63,55,50,53,52,51,52,53,52,51,50,51,52,52,54,45,52,55,44,67,76,68,58,86,59,95,73,70,81,59,73,82,77,46,88,83,47,64,92,66,69,68,51,78,67,71,72,75,77,80,67,73,51,74,68,55,45,51,51,52,35,51,75,72,71,50,128

pLDDT: mean 83.02, std 11.8, range [50.0, 94.88]

Radius of gyration: 17.76 Å; Cα contacts (8 Å, |Δi|>4): 18; chains: 1; bounding box: 35×21×53 Å

Sequence (70 aa):
MGKEKQELNEWARTRNLAYIVYLSSTAEKTPKSIKAFWHIPELDDIEEEEEKVYLTDDQLKRTLKLYGVN

Foldseek 3Di:
DVVVVVVLVVVVVVLVVVLVVCVVPDPDPDDDDSCVPDDDCVVRVPPPPVVPPDQDPVSVVVVCVVVVND

Mean predicted aligned error: 11.57 Å

Secondary structure (DSSP, 8-state):
-HHHHHHHHHHHHHHHHHHHHHHHH---SSPPPGGGSS--HHHHSS-------PPPHHHHHHHHHHTT--